Protein AF-A0A815RHX1-F1 (afdb_monomer_lite)

Structure (mmCIF, N/CA/C/O backbone):
data_AF-A0A815RHX1-F1
#
_entry.id   AF-A0A815RHX1-F1
#
loop_
_atom_site.group_PDB
_atom_site.id
_atom_site.type_symbol
_atom_site.label_atom_id
_atom_site.label_alt_id
_atom_site.label_comp_id
_atom_site.label_asym_id
_atom_site.label_entity_id
_atom_site.label_seq_id
_atom_site.pdbx_PDB_ins_code
_atom_site.Cartn_x
_atom_site.Cartn_y
_atom_site.Cartn_z
_atom_site.occupancy
_atom_site.B_iso_or_equiv
_atom_site.auth_seq_id
_atom_site.auth_comp_id
_atom_site.auth_asym_id
_atom_site.auth_atom_id
_atom_site.pdbx_PDB_model_num
ATOM 1 N N . MET A 1 1 ? 5.090 -5.947 -24.494 1.00 31.59 1 MET A N 1
ATOM 2 C CA . MET A 1 1 ? 4.252 -4.777 -24.831 1.00 31.59 1 MET A CA 1
ATOM 3 C C . MET A 1 1 ? 4.805 -3.614 -24.035 1.00 31.59 1 MET A C 1
ATOM 5 O O . MET A 1 1 ? 4.774 -3.676 -22.816 1.00 31.59 1 MET A O 1
ATOM 9 N N . ASN A 1 2 ? 5.413 -2.638 -24.709 1.00 38.59 2 ASN A N 1
ATOM 10 C CA . ASN A 1 2 ? 5.992 -1.458 -24.067 1.00 38.59 2 ASN A CA 1
ATOM 11 C C . ASN A 1 2 ? 4.851 -0.475 -23.798 1.00 38.59 2 ASN A C 1
ATOM 13 O O . ASN A 1 2 ? 4.470 0.277 -24.688 1.00 38.59 2 ASN A O 1
ATOM 17 N N . GLY A 1 3 ? 4.239 -0.582 -22.620 1.00 45.06 3 GLY A N 1
ATOM 18 C CA . GLY A 1 3 ? 3.301 0.419 -22.129 1.00 45.06 3 GLY A CA 1
ATOM 19 C C . GLY A 1 3 ? 4.083 1.622 -21.618 1.00 45.06 3 GLY A C 1
ATOM 20 O O . GLY A 1 3 ? 5.061 1.452 -20.889 1.00 45.06 3 GLY A O 1
ATOM 21 N N . ASP A 1 4 ? 3.674 2.820 -22.023 1.00 44.62 4 ASP A N 1
ATOM 22 C CA . ASP A 1 4 ? 4.306 4.059 -21.591 1.00 44.62 4 ASP A CA 1
ATOM 23 C C . ASP A 1 4 ? 4.218 4.173 -20.068 1.00 44.62 4 ASP A C 1
ATOM 25 O O . ASP A 1 4 ? 3.155 4.418 -19.493 1.00 44.62 4 ASP A O 1
ATOM 29 N N . ALA A 1 5 ? 5.370 4.014 -19.417 1.00 51.44 5 ALA A N 1
ATOM 30 C CA . ALA A 1 5 ? 5.558 4.120 -17.974 1.00 51.44 5 ALA A CA 1
ATOM 31 C C . ALA A 1 5 ? 4.900 5.366 -17.357 1.00 51.44 5 ALA A C 1
ATOM 33 O O . ALA A 1 5 ? 4.497 5.350 -16.199 1.00 51.44 5 ALA A O 1
ATOM 34 N N . PHE A 1 6 ? 4.755 6.432 -18.145 1.00 50.88 6 PHE A N 1
ATOM 35 C CA . PHE A 1 6 ? 4.116 7.682 -17.753 1.00 50.88 6 PHE A CA 1
ATOM 36 C C . PHE A 1 6 ? 2.623 7.510 -17.434 1.00 50.88 6 PHE A C 1
ATOM 38 O O . PHE A 1 6 ? 2.159 7.983 -16.400 1.00 50.88 6 PHE A O 1
ATOM 45 N N . VAL A 1 7 ? 1.877 6.790 -18.277 1.00 49.59 7 VAL A N 1
ATOM 46 C CA . VAL A 1 7 ? 0.437 6.547 -18.073 1.00 49.59 7 VAL A CA 1
ATOM 47 C C . VAL A 1 7 ? 0.230 5.523 -16.960 1.00 49.59 7 VAL A C 1
ATOM 49 O O . VAL A 1 7 ? -0.644 5.704 -16.115 1.00 49.59 7 VAL A O 1
ATOM 52 N N . SER A 1 8 ? 1.086 4.499 -16.902 1.00 50.84 8 SER A N 1
ATOM 53 C CA . SER A 1 8 ? 1.057 3.498 -15.835 1.00 50.84 8 SER A CA 1
ATOM 54 C C . SER A 1 8 ? 1.381 4.114 -14.471 1.00 50.84 8 SER A C 1
ATOM 56 O O . SER A 1 8 ? 0.723 3.800 -13.493 1.00 50.84 8 SER A O 1
ATOM 58 N N . SER A 1 9 ? 2.327 5.051 -14.378 1.00 53.84 9 SER A N 1
ATOM 59 C CA . SER A 1 9 ? 2.713 5.643 -13.090 1.00 53.84 9 SER A CA 1
ATOM 60 C C . SER A 1 9 ? 1.641 6.513 -12.429 1.00 53.84 9 SER A C 1
ATOM 62 O O . SER A 1 9 ? 1.633 6.598 -11.208 1.00 53.84 9 SER A O 1
ATOM 64 N N . TYR A 1 10 ? 0.715 7.126 -13.184 1.00 53.12 10 TYR A N 1
ATOM 65 C CA . TYR A 1 10 ? -0.345 7.954 -12.582 1.00 53.12 10 TYR A CA 1
ATOM 66 C C . TYR A 1 10 ? -1.281 7.124 -11.695 1.00 53.12 10 TYR A C 1
ATOM 68 O O . TYR A 1 10 ? -1.851 7.630 -10.732 1.00 53.12 10 TYR A O 1
ATOM 76 N N . PHE A 1 11 ? -1.415 5.837 -12.012 1.00 51.44 11 PHE A N 1
ATOM 77 C CA . PHE A 1 11 ? -2.263 4.914 -11.277 1.00 51.44 11 PHE A CA 1
ATOM 78 C C . PHE A 1 11 ? -1.468 3.968 -10.370 1.00 51.44 11 PHE A C 1
ATOM 80 O O . PHE A 1 11 ? -2.087 3.138 -9.721 1.00 51.44 11 PHE A O 1
ATOM 87 N N . LEU A 1 12 ? -0.132 4.055 -10.303 1.00 55.12 12 LEU A N 1
ATOM 88 C CA . LEU A 1 12 ? 0.707 3.033 -9.664 1.00 55.12 12 LEU A CA 1
ATOM 89 C C . LEU A 1 12 ? 1.745 3.595 -8.692 1.00 55.12 12 LEU A C 1
ATOM 91 O O . LEU A 1 12 ? 2.125 4.758 -8.749 1.00 55.12 12 LEU A O 1
ATOM 95 N N . ASN A 1 13 ? 2.245 2.707 -7.829 1.00 54.41 13 ASN A N 1
ATOM 96 C CA . ASN A 1 13 ? 3.282 2.920 -6.811 1.00 54.41 13 ASN A CA 1
ATOM 97 C C . ASN A 1 13 ? 4.670 3.224 -7.421 1.00 54.41 13 ASN A C 1
ATOM 99 O O . ASN A 1 13 ? 5.612 2.441 -7.297 1.00 54.41 13 ASN A O 1
ATOM 103 N N . TRP A 1 14 ? 4.788 4.325 -8.156 1.00 58.94 14 TRP A N 1
ATOM 104 C CA . TRP A 1 14 ? 6.004 4.759 -8.840 1.00 58.94 14 TRP A CA 1
ATOM 105 C C . TRP A 1 14 ? 6.402 6.131 -8.300 1.00 58.94 14 TRP A C 1
ATOM 107 O O . TRP A 1 14 ? 5.557 7.012 -8.166 1.00 58.94 14 TRP A O 1
ATOM 117 N N . TY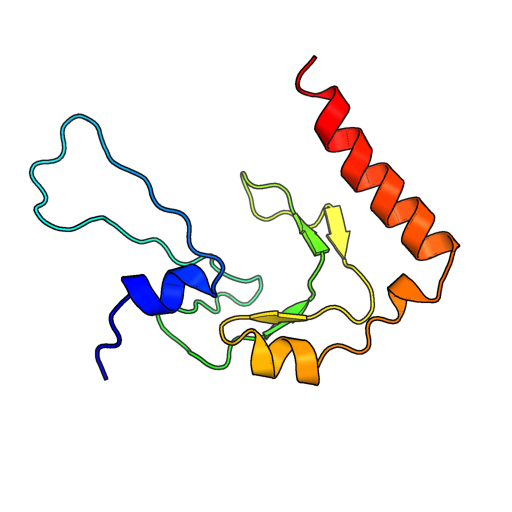R A 1 15 ? 7.687 6.342 -8.017 1.00 55.34 15 TYR A N 1
ATOM 118 C CA . TYR A 1 15 ? 8.208 7.658 -7.640 1.00 55.34 15 TYR A CA 1
ATOM 119 C C . TYR A 1 15 ? 9.249 8.118 -8.655 1.00 55.34 15 TYR A C 1
ATOM 121 O O . TYR A 1 15 ? 9.975 7.316 -9.242 1.00 55.34 15 TYR A O 1
ATOM 129 N N . TRP A 1 16 ? 9.263 9.422 -8.922 1.00 57.94 16 TRP A N 1
ATOM 130 C CA . TRP A 1 16 ? 10.124 10.023 -9.933 1.00 57.94 16 TRP A CA 1
ATOM 131 C C . TRP A 1 16 ? 11.159 10.884 -9.233 1.00 57.94 16 TRP A C 1
ATOM 133 O O . TRP A 1 16 ? 10.829 11.668 -8.343 1.00 57.94 16 TRP A O 1
ATOM 143 N N . TRP A 1 17 ? 12.406 10.789 -9.668 1.00 59.88 17 TRP A N 1
ATOM 144 C CA . TRP A 1 17 ? 13.452 11.694 -9.227 1.00 59.88 17 TRP A CA 1
ATOM 145 C C . TRP A 1 17 ? 14.287 12.128 -10.419 1.00 59.88 17 TRP A C 1
ATOM 147 O O . TRP A 1 17 ? 14.445 11.412 -11.408 1.00 59.88 17 TRP A O 1
ATOM 157 N N . ARG A 1 18 ? 14.817 13.344 -10.331 1.00 56.25 18 ARG A N 1
ATOM 158 C CA . ARG A 1 18 ? 15.741 13.893 -11.314 1.00 56.25 18 ARG A CA 1
ATOM 159 C C . ARG A 1 18 ? 17.065 14.147 -10.618 1.00 56.25 18 ARG A C 1
ATOM 161 O O . ARG A 1 18 ? 17.116 14.920 -9.666 1.00 56.25 18 ARG A O 1
ATOM 168 N N . GLU A 1 19 ? 18.137 13.557 -11.126 1.00 65.06 19 GLU A N 1
ATOM 169 C CA . GLU A 1 19 ? 19.483 13.989 -10.759 1.00 65.06 19 GLU A CA 1
ATOM 170 C C . GLU A 1 19 ? 19.787 15.348 -11.401 1.00 65.06 19 GLU A C 1
ATOM 172 O O . GLU A 1 19 ? 19.641 15.521 -12.612 1.00 65.06 19 GLU A O 1
ATOM 177 N N . LEU A 1 20 ? 20.231 16.313 -10.589 1.00 66.75 20 LEU A N 1
ATOM 178 C CA . LEU A 1 20 ? 20.524 17.694 -11.003 1.00 66.75 20 LEU A CA 1
ATOM 179 C C . LEU A 1 20 ? 21.599 17.807 -12.106 1.00 66.75 20 LEU A C 1
ATOM 181 O O . LEU A 1 20 ? 21.629 18.819 -12.798 1.00 66.75 20 LEU A O 1
ATOM 185 N N . ASN A 1 21 ? 22.419 16.769 -12.313 1.00 71.00 21 ASN A N 1
ATOM 186 C CA . ASN A 1 21 ? 23.520 16.731 -13.290 1.00 71.00 21 ASN A CA 1
ATOM 187 C C . ASN A 1 21 ? 23.392 15.599 -14.330 1.00 71.00 21 ASN A C 1
ATOM 189 O O . ASN A 1 21 ? 24.379 15.206 -14.950 1.00 71.00 21 ASN A O 1
ATOM 193 N N . SER A 1 22 ? 22.195 15.042 -14.509 1.00 64.44 22 SER A N 1
ATOM 194 C CA . SER A 1 22 ? 21.966 13.965 -15.473 1.00 64.44 22 SER A CA 1
ATOM 195 C C . SER A 1 22 ? 21.964 14.481 -16.921 1.00 64.44 22 SER A C 1
ATOM 197 O O . SER A 1 22 ? 21.277 15.448 -17.246 1.00 64.44 22 SER A O 1
ATOM 199 N N . THR A 1 23 ? 22.699 13.803 -17.810 1.00 67.75 23 THR A N 1
ATOM 200 C CA . THR A 1 23 ? 22.629 13.986 -19.274 1.00 67.75 23 THR A CA 1
ATOM 201 C C . THR A 1 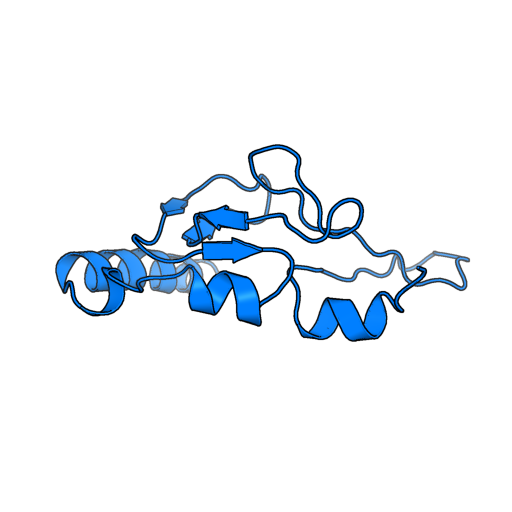23 ? 21.578 13.087 -19.933 1.00 67.75 23 THR A C 1
ATOM 203 O O . THR A 1 23 ? 21.446 13.085 -21.159 1.00 67.75 23 THR A O 1
ATOM 206 N N . PHE A 1 24 ? 20.829 12.306 -19.146 1.00 63.22 24 PHE A N 1
ATOM 207 C CA . PHE A 1 24 ? 19.824 11.388 -19.665 1.00 63.22 24 PHE A CA 1
ATOM 208 C C . PHE A 1 24 ? 18.627 12.166 -20.234 1.00 63.22 24 PHE A C 1
ATOM 210 O O . PHE A 1 24 ? 18.016 12.993 -19.560 1.00 63.22 24 PHE A O 1
ATOM 217 N N . THR A 1 25 ? 18.258 11.863 -21.481 1.00 60.78 25 THR A N 1
ATOM 218 C CA . THR A 1 25 ? 17.031 12.360 -22.136 1.00 60.78 25 THR A CA 1
ATOM 219 C C . THR A 1 25 ? 15.773 11.621 -21.671 1.00 60.78 25 THR A C 1
ATOM 221 O O . THR A 1 25 ? 14.662 11.966 -22.069 1.00 60.78 25 THR A O 1
ATOM 224 N N . THR A 1 26 ? 15.942 10.607 -20.822 1.00 56.84 26 THR A N 1
ATOM 225 C CA . THR A 1 26 ? 14.887 9.787 -20.230 1.00 56.84 26 THR A CA 1
ATOM 226 C C . THR A 1 26 ? 14.773 10.075 -18.738 1.00 56.84 26 THR A C 1
ATOM 228 O O . THR A 1 26 ? 15.786 10.177 -18.046 1.00 56.84 26 THR A O 1
ATOM 231 N N . ILE A 1 27 ? 13.546 10.164 -18.228 1.00 61.97 27 ILE A N 1
ATOM 232 C CA . ILE A 1 27 ? 13.292 10.250 -16.786 1.00 61.97 27 ILE A CA 1
ATOM 233 C C . ILE A 1 27 ? 13.464 8.839 -16.204 1.00 61.97 27 ILE A C 1
ATOM 235 O O . ILE A 1 27 ? 12.735 7.940 -16.634 1.00 61.97 27 ILE A O 1
ATOM 239 N N . PRO A 1 28 ? 14.420 8.610 -15.283 1.00 57.50 28 PRO A N 1
ATOM 240 C CA . PRO A 1 28 ? 14.556 7.314 -14.641 1.00 57.50 28 PRO A CA 1
ATOM 241 C C . PRO A 1 28 ? 13.312 7.037 -13.794 1.00 57.50 28 PRO A C 1
ATOM 243 O O . PRO A 1 28 ? 12.824 7.891 -13.055 1.00 57.50 28 PRO A O 1
ATOM 246 N N . ILE A 1 29 ? 12.803 5.823 -13.944 1.00 57.31 29 ILE A N 1
ATOM 247 C CA . ILE A 1 29 ? 11.663 5.273 -13.222 1.00 57.31 29 ILE A CA 1
ATOM 248 C C . ILE A 1 29 ? 12.188 4.129 -12.363 1.00 57.31 29 ILE A C 1
ATOM 250 O O . ILE A 1 29 ? 12.838 3.231 -12.899 1.00 57.31 29 ILE A O 1
ATOM 254 N N . SER A 1 30 ? 11.887 4.129 -11.064 1.00 62.28 30 SER A N 1
ATOM 255 C CA . SER A 1 30 ? 11.993 2.892 -10.288 1.00 62.28 30 SER A CA 1
ATOM 256 C C . SER A 1 30 ? 10.634 2.428 -9.815 1.00 62.28 30 SER A C 1
ATOM 258 O O . SER A 1 30 ? 9.940 3.168 -9.111 1.00 62.28 30 SER A O 1
ATOM 260 N N . PRO A 1 31 ? 10.258 1.193 -10.172 1.00 63.47 31 PRO A N 1
ATOM 261 C CA . PRO A 1 31 ? 9.095 0.568 -9.586 1.00 63.47 31 PRO A CA 1
ATOM 262 C C . PRO A 1 31 ? 9.379 0.251 -8.115 1.00 63.47 31 PRO A C 1
ATOM 264 O O . PRO A 1 31 ? 10.484 -0.171 -7.761 1.00 63.47 31 PRO A O 1
ATOM 267 N N . ILE A 1 32 ? 8.369 0.408 -7.262 1.00 69.56 32 ILE A N 1
ATOM 268 C CA . ILE A 1 32 ? 8.433 -0.125 -5.902 1.00 69.56 32 ILE A CA 1
ATOM 269 C C . ILE A 1 32 ? 8.521 -1.655 -5.985 1.00 69.56 32 ILE A C 1
ATOM 271 O O . ILE A 1 32 ? 7.772 -2.297 -6.727 1.00 69.56 32 ILE A O 1
ATOM 275 N N . ILE A 1 33 ? 9.474 -2.226 -5.246 1.00 73.44 33 ILE A N 1
ATOM 276 C CA . ILE A 1 33 ? 9.621 -3.673 -5.087 1.00 73.44 33 ILE A CA 1
ATOM 277 C C . ILE A 1 33 ? 8.782 -4.089 -3.876 1.00 73.44 33 ILE A C 1
ATOM 279 O O . ILE A 1 33 ? 8.992 -3.591 -2.768 1.00 73.44 33 I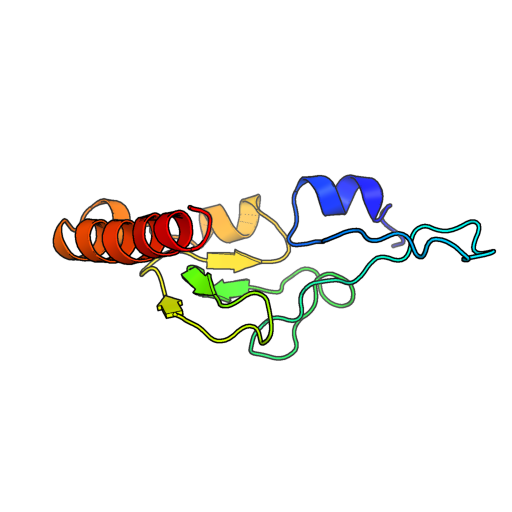LE A O 1
ATOM 283 N N . MET A 1 34 ? 7.813 -4.968 -4.118 1.00 76.50 34 MET A N 1
ATOM 284 C CA . MET A 1 34 ? 6.899 -5.531 -3.119 1.00 76.50 34 MET A CA 1
ATOM 285 C C . MET A 1 34 ? 7.612 -6.624 -2.308 1.00 76.50 34 MET A C 1
ATOM 287 O O . MET A 1 34 ? 8.713 -7.048 -2.672 1.00 76.50 34 MET A O 1
ATOM 291 N N . LYS A 1 35 ? 7.017 -7.085 -1.201 1.00 70.81 35 LYS A N 1
ATOM 292 C CA . LYS A 1 35 ? 7.692 -7.954 -0.218 1.00 70.81 35 LYS A CA 1
ATOM 293 C C . LYS A 1 35 ? 8.245 -9.251 -0.822 1.00 70.81 35 LYS A C 1
ATOM 295 O O . LYS A 1 35 ? 9.330 -9.687 -0.446 1.00 70.81 35 LYS A O 1
ATOM 300 N N . ASP A 1 36 ? 7.554 -9.793 -1.821 1.00 73.62 36 ASP A N 1
ATOM 301 C CA . ASP A 1 36 ? 7.926 -11.034 -2.512 1.00 73.62 36 ASP A CA 1
ATOM 302 C C . ASP A 1 36 ? 8.919 -10.822 -3.673 1.00 73.62 36 ASP A C 1
ATOM 304 O O . ASP A 1 36 ? 9.144 -11.710 -4.494 1.00 73.62 36 ASP A O 1
ATOM 308 N N . GLY A 1 37 ? 9.509 -9.62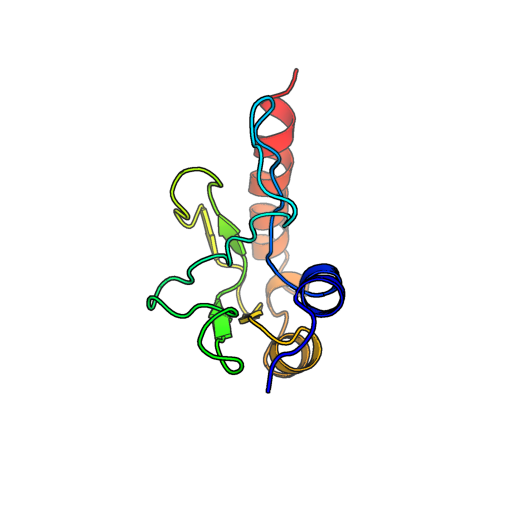7 -3.789 1.00 77.12 37 GLY A N 1
ATOM 309 C CA . GLY A 1 37 ? 10.381 -9.257 -4.909 1.00 77.12 37 GLY A CA 1
ATOM 310 C C . GLY A 1 37 ? 9.620 -8.936 -6.200 1.00 77.12 37 GLY A C 1
ATOM 311 O O . GLY A 1 37 ? 10.236 -8.701 -7.242 1.00 77.12 37 GLY A O 1
ATOM 312 N N . CYS A 1 38 ? 8.286 -8.911 -6.141 1.00 80.00 38 CYS A N 1
ATOM 313 C CA . CYS A 1 38 ? 7.434 -8.557 -7.269 1.00 80.00 38 CYS A CA 1
ATOM 314 C C . CYS A 1 38 ? 7.550 -7.060 -7.584 1.00 80.00 38 CYS A C 1
ATOM 316 O O . CYS A 1 38 ? 7.676 -6.225 -6.687 1.00 80.00 38 CYS A O 1
ATOM 318 N N . SER A 1 39 ? 7.530 -6.712 -8.869 1.00 79.38 39 SER A N 1
ATOM 319 C CA . SER A 1 39 ? 7.689 -5.340 -9.337 1.00 79.38 39 SER A CA 1
ATOM 320 C C . SER A 1 39 ? 6.799 -5.082 -10.542 1.00 79.38 39 SER A C 1
ATOM 322 O O . SER A 1 39 ? 6.844 -5.831 -11.515 1.00 79.38 39 SER A O 1
ATOM 324 N N . CYS A 1 40 ? 6.084 -3.957 -10.536 1.00 77.06 40 CYS A N 1
ATOM 325 C CA . CYS A 1 40 ? 5.234 -3.547 -11.658 1.00 77.06 40 CYS A CA 1
ATOM 326 C C . CYS A 1 40 ? 5.998 -3.210 -12.943 1.00 77.06 40 CYS A C 1
ATOM 328 O O . CYS A 1 40 ? 5.386 -2.998 -13.987 1.00 77.06 40 CYS A O 1
ATOM 330 N N . GLY A 1 41 ? 7.332 -3.137 -12.879 1.00 72.25 41 GLY A N 1
ATOM 331 C CA . GLY A 1 41 ? 8.174 -3.045 -14.068 1.00 72.25 41 GLY A CA 1
ATOM 332 C C . GLY A 1 41 ? 8.415 -4.396 -14.751 1.00 72.25 41 GLY A C 1
ATOM 333 O O . GLY A 1 41 ? 8.784 -4.413 -15.922 1.00 72.25 41 GLY A O 1
ATOM 334 N N . THR A 1 42 ? 8.224 -5.517 -14.044 1.00 78.06 42 THR A N 1
ATOM 335 C CA . THR A 1 42 ? 8.518 -6.873 -14.543 1.00 78.06 42 THR A CA 1
ATOM 336 C C . THR A 1 42 ? 7.286 -7.768 -14.647 1.00 78.06 42 THR A C 1
ATOM 338 O O . THR A 1 42 ? 7.204 -8.556 -15.587 1.00 78.06 42 THR A O 1
ATOM 341 N N . GLN A 1 43 ? 6.335 -7.648 -13.720 1.00 79.12 43 GLN A N 1
ATOM 342 C CA . GLN A 1 43 ? 5.118 -8.456 -13.633 1.00 79.12 43 GLN A CA 1
ATOM 343 C C . GLN A 1 43 ? 3.916 -7.542 -13.372 1.00 79.12 43 GLN A C 1
ATOM 345 O O . GLN A 1 43 ? 3.999 -6.616 -12.568 1.00 79.12 43 GLN A O 1
ATOM 350 N N . SER A 1 44 ? 2.808 -7.762 -14.080 1.00 78.50 44 SER A N 1
ATOM 351 C CA . SER A 1 44 ? 1.616 -6.903 -13.991 1.00 78.50 44 SER A CA 1
ATOM 352 C C . SER A 1 44 ? 0.568 -7.403 -12.998 1.00 78.50 44 SER A C 1
ATOM 354 O O . SER A 1 44 ? -0.351 -6.664 -12.679 1.00 78.50 44 SER A O 1
ATOM 356 N N . ASP A 1 45 ? 0.700 -8.637 -12.524 1.00 81.62 45 ASP A N 1
ATOM 357 C CA . ASP A 1 45 ? -0.220 -9.353 -11.636 1.00 81.62 45 ASP A CA 1
ATOM 358 C C . ASP A 1 45 ? 0.247 -9.360 -10.170 1.00 81.62 45 ASP A C 1
ATOM 360 O O . ASP A 1 45 ? -0.276 -10.105 -9.343 1.00 81.62 45 ASP A O 1
ATOM 364 N N . CYS A 1 46 ? 1.226 -8.518 -9.819 1.00 84.00 46 CYS A N 1
ATOM 365 C CA . CYS A 1 46 ? 1.684 -8.397 -8.440 1.00 84.00 46 CYS A CA 1
ATOM 366 C C . CYS A 1 46 ? 0.578 -7.838 -7.536 1.00 84.00 46 CYS A C 1
ATOM 368 O O . CYS A 1 46 ? 0.080 -6.730 -7.769 1.00 84.00 46 CYS A O 1
ATOM 370 N N . ILE A 1 47 ? 0.283 -8.565 -6.458 1.00 85.81 47 ILE A N 1
ATOM 371 C CA . ILE A 1 47 ? -0.612 -8.159 -5.373 1.00 85.81 47 ILE A CA 1
ATOM 372 C C . ILE A 1 47 ? 0.096 -8.437 -4.043 1.00 85.81 47 ILE A C 1
ATOM 374 O O . ILE A 1 47 ? 0.669 -9.506 -3.861 1.00 85.81 47 ILE A O 1
ATOM 378 N N . ASP A 1 48 ? 0.055 -7.479 -3.121 1.00 86.25 48 ASP A N 1
ATOM 379 C CA . ASP A 1 48 ? 0.583 -7.604 -1.757 1.00 86.25 48 ASP A CA 1
ATOM 380 C C . ASP A 1 48 ? -0.418 -6.988 -0.770 1.00 86.25 48 ASP A C 1
ATOM 382 O O . ASP A 1 48 ? -1.406 -6.345 -1.155 1.00 86.25 48 ASP A O 1
ATOM 386 N N . SER A 1 49 ? -0.183 -7.214 0.516 1.00 86.12 49 SER A N 1
ATOM 387 C CA . SER A 1 49 ? -0.935 -6.570 1.587 1.00 86.12 49 SER A CA 1
ATOM 388 C C . SER A 1 49 ? -0.678 -5.064 1.561 1.00 86.12 49 SER A C 1
ATOM 390 O O . SER A 1 49 ? 0.440 -4.609 1.340 1.00 86.12 49 SER A O 1
ATOM 392 N N . GLY A 1 50 ? -1.735 -4.277 1.737 1.00 86.56 50 GLY A N 1
ATOM 393 C CA . GLY A 1 50 ? -1.663 -2.826 1.824 1.00 86.56 50 GLY A CA 1
ATOM 394 C C . GLY A 1 50 ? -1.545 -2.350 3.265 1.00 86.56 50 GLY A C 1
ATOM 395 O O . GLY A 1 50 ? -2.036 -2.987 4.195 1.00 86.56 50 GLY A O 1
ATOM 396 N N . GLY A 1 51 ? -0.930 -1.188 3.461 1.00 86.88 51 GLY A N 1
ATOM 397 C CA . GLY A 1 51 ? -0.653 -0.682 4.797 1.00 86.88 51 GLY A CA 1
ATOM 398 C C . GLY A 1 51 ? 0.231 0.557 4.805 1.00 86.88 51 GLY A C 1
ATOM 399 O O . GLY A 1 51 ? 0.462 1.193 3.776 1.00 86.88 51 GLY A O 1
ATOM 400 N N . ILE A 1 52 ? 0.725 0.894 5.990 1.00 83.62 52 ILE A N 1
ATOM 401 C CA . ILE A 1 52 ? 1.696 1.961 6.208 1.00 83.62 52 ILE A CA 1
ATOM 402 C C . ILE A 1 52 ? 3.084 1.323 6.281 1.00 83.62 52 ILE A C 1
ATOM 404 O O . ILE A 1 52 ? 3.323 0.423 7.088 1.00 83.62 52 ILE A O 1
ATOM 408 N N . TYR A 1 53 ? 4.003 1.824 5.457 1.00 78.19 53 TYR A N 1
ATOM 409 C CA . TYR A 1 53 ? 5.382 1.351 5.357 1.00 78.19 53 TYR A CA 1
ATOM 410 C C . TYR A 1 53 ? 6.358 2.511 5.557 1.00 78.19 53 TYR A C 1
ATOM 412 O O . TYR A 1 53 ? 6.099 3.639 5.132 1.00 78.19 53 TYR A O 1
ATOM 420 N N . TYR A 1 54 ? 7.511 2.239 6.163 1.00 71.00 54 TYR A N 1
ATOM 421 C CA . TYR A 1 54 ? 8.623 3.183 6.177 1.00 71.00 54 TYR A CA 1
ATOM 422 C C . TYR A 1 54 ? 9.206 3.326 4.768 1.00 71.00 54 TYR A C 1
ATOM 424 O O . TYR A 1 54 ? 9.705 2.363 4.191 1.00 71.00 54 TYR A O 1
ATOM 432 N N . SER A 1 55 ? 9.221 4.556 4.252 1.00 65.38 55 SER A N 1
ATOM 433 C CA . SER A 1 55 ? 9.721 4.881 2.904 1.00 65.38 55 SER A CA 1
ATOM 434 C C . SER A 1 55 ? 11.189 4.476 2.665 1.00 65.38 55 SER A C 1
ATOM 436 O O . SER A 1 55 ? 11.576 4.149 1.549 1.00 65.38 55 SER A O 1
ATOM 438 N N . LEU A 1 56 ? 12.020 4.454 3.715 1.00 65.88 56 LEU A N 1
ATOM 439 C CA . LEU A 1 56 ? 13.466 4.219 3.588 1.00 65.88 56 LEU A CA 1
ATOM 440 C C . LEU A 1 56 ? 13.851 2.748 3.367 1.00 65.88 56 LEU A C 1
ATOM 442 O O . LEU A 1 56 ? 14.901 2.477 2.791 1.00 65.88 56 LEU A O 1
ATOM 446 N N . ASN A 1 57 ? 13.056 1.802 3.867 1.00 71.38 57 ASN A N 1
ATOM 447 C CA . ASN A 1 57 ? 13.403 0.376 3.866 1.00 71.38 57 ASN A CA 1
ATOM 448 C C . ASN A 1 57 ? 12.213 -0.549 3.568 1.00 71.38 57 ASN A C 1
ATOM 450 O O . ASN A 1 57 ? 12.339 -1.758 3.754 1.00 71.38 57 ASN A O 1
ATOM 454 N N . ASN A 1 58 ? 11.069 0.003 3.149 1.00 68.94 58 ASN A N 1
ATOM 455 C CA . ASN A 1 58 ? 9.803 -0.715 2.983 1.00 68.94 58 ASN A CA 1
ATOM 456 C C . ASN A 1 58 ? 9.412 -1.553 4.217 1.00 68.94 58 ASN A C 1
ATOM 458 O O . ASN A 1 58 ? 8.739 -2.575 4.093 1.00 68.94 58 ASN A O 1
ATOM 462 N N . HIS A 1 59 ? 9.836 -1.153 5.421 1.00 79.94 59 HIS A N 1
ATOM 463 C CA . HIS A 1 59 ? 9.462 -1.870 6.635 1.00 79.94 59 HIS A CA 1
ATOM 464 C C . HIS A 1 59 ? 8.002 -1.587 6.981 1.00 79.94 59 HIS A C 1
ATOM 466 O O . HIS A 1 59 ? 7.597 -0.431 7.099 1.00 79.94 59 HIS A O 1
ATOM 472 N N . GLU A 1 60 ? 7.221 -2.649 7.139 1.00 81.38 60 GLU A N 1
ATOM 473 C CA . GLU A 1 60 ? 5.802 -2.582 7.475 1.00 81.38 60 GLU A CA 1
ATOM 474 C C . GLU A 1 60 ? 5.606 -2.052 8.899 1.00 81.38 60 GLU A C 1
ATOM 476 O O . GLU A 1 60 ? 6.057 -2.661 9.865 1.00 81.38 60 GLU A O 1
ATOM 481 N N . ILE A 1 61 ? 4.938 -0.905 9.019 1.00 84.75 61 ILE A N 1
ATOM 482 C CA . ILE A 1 61 ? 4.559 -0.300 10.303 1.00 84.75 61 ILE A CA 1
ATOM 483 C C . ILE A 1 61 ? 3.199 -0.841 10.738 1.00 84.75 61 ILE A C 1
ATOM 485 O O . ILE A 1 61 ? 2.980 -1.155 11.906 1.00 84.75 61 ILE A O 1
ATOM 489 N N . PHE A 1 62 ? 2.279 -0.925 9.780 1.00 86.25 62 PHE A N 1
ATOM 490 C CA . PHE A 1 62 ? 0.911 -1.355 9.999 1.00 86.25 62 PHE A CA 1
ATOM 491 C C . PHE A 1 62 ? 0.351 -1.952 8.711 1.00 86.25 62 PHE A C 1
ATOM 493 O O . PHE A 1 62 ? 0.146 -1.225 7.740 1.00 86.25 62 PHE A O 1
ATOM 500 N N . ALA A 1 63 ? 0.073 -3.253 8.711 1.00 87.88 63 ALA A N 1
ATOM 501 C CA . ALA A 1 63 ? -0.715 -3.888 7.661 1.00 87.88 63 ALA A CA 1
ATOM 502 C C . ALA A 1 63 ? -2.198 -3.577 7.895 1.00 87.88 63 ALA A C 1
ATOM 504 O O . ALA A 1 63 ? -2.726 -3.880 8.966 1.00 87.88 63 ALA A O 1
ATOM 505 N N . MET A 1 64 ? -2.872 -2.987 6.909 1.00 90.69 64 MET A N 1
ATOM 506 C CA . MET A 1 64 ? -4.306 -2.726 6.978 1.00 90.69 64 MET A CA 1
ATOM 507 C C . MET A 1 64 ? -5.073 -3.999 6.585 1.00 90.69 64 MET A C 1
ATOM 509 O O . MET A 1 64 ? -5.016 -4.405 5.422 1.00 90.69 64 MET A O 1
ATOM 513 N N . PRO A 1 65 ? -5.837 -4.619 7.504 1.00 92.94 65 PRO A N 1
ATOM 514 C CA . PRO A 1 65 ? -6.616 -5.810 7.189 1.00 92.94 65 PRO A CA 1
ATOM 515 C C . PRO A 1 65 ? -7.594 -5.563 6.038 1.00 92.94 65 PRO A C 1
ATOM 517 O O . PRO A 1 65 ? -8.368 -4.599 6.054 1.00 92.94 65 PRO A O 1
ATOM 520 N N . GLY A 1 66 ? -7.554 -6.453 5.047 1.00 90.50 66 GLY A N 1
ATOM 521 C CA . GLY A 1 66 ? -8.445 -6.412 3.893 1.00 90.50 66 GLY A CA 1
ATOM 522 C C . GLY A 1 66 ? -8.092 -5.366 2.836 1.00 90.50 66 GLY A C 1
ATOM 523 O O . GLY A 1 66 ? -8.867 -5.198 1.897 1.00 90.50 66 GLY A O 1
ATOM 524 N N . LEU A 1 67 ? -6.969 -4.652 2.962 1.00 91.44 67 LEU A N 1
ATOM 525 C CA . LEU A 1 67 ? -6.453 -3.785 1.905 1.00 91.44 67 LEU A CA 1
ATOM 526 C C . LEU A 1 67 ? -5.379 -4.527 1.108 1.00 91.44 67 LEU A C 1
ATOM 528 O O . LEU A 1 67 ? -4.423 -5.041 1.683 1.00 91.44 67 LEU A O 1
ATOM 532 N N . HIS A 1 68 ? -5.498 -4.506 -0.215 1.00 89.88 68 HIS A N 1
ATOM 533 C CA . HIS A 1 68 ? -4.481 -4.997 -1.137 1.00 89.88 68 HIS A CA 1
ATOM 534 C C . HIS A 1 68 ? -3.943 -3.866 -2.012 1.00 89.88 68 HIS A C 1
ATOM 536 O O . HIS A 1 68 ? -4.680 -2.970 -2.428 1.00 89.88 68 HIS A O 1
ATOM 542 N N . ILE A 1 69 ? -2.648 -3.927 -2.310 1.00 85.00 69 ILE A N 1
ATOM 543 C CA . ILE A 1 69 ? -1.955 -3.022 -3.233 1.00 85.00 69 ILE A CA 1
ATOM 544 C C . ILE A 1 69 ? -1.277 -3.826 -4.334 1.00 85.00 69 ILE A C 1
ATOM 546 O O . ILE A 1 69 ? -1.002 -5.012 -4.171 1.00 85.00 69 ILE A O 1
ATOM 550 N N . GLY A 1 70 ? -0.993 -3.185 -5.462 1.00 83.12 70 GLY A N 1
ATOM 551 C CA . GLY A 1 70 ? -0.445 -3.890 -6.610 1.00 83.12 70 GLY A CA 1
ATOM 552 C C . GLY A 1 70 ? -0.375 -3.046 -7.867 1.00 83.12 70 GLY A C 1
ATOM 553 O O . GLY A 1 70 ? -0.504 -1.821 -7.829 1.00 83.12 70 GLY A O 1
ATOM 554 N N . CYS A 1 71 ? -0.144 -3.725 -8.985 1.00 79.88 71 CYS A N 1
ATOM 555 C CA . CYS A 1 71 ? 0.130 -3.091 -10.274 1.00 79.88 71 CYS A CA 1
ATOM 556 C C . CYS A 1 71 ? -1.117 -2.694 -11.069 1.00 79.88 71 CYS A C 1
ATOM 558 O O . CYS A 1 71 ? -0.997 -2.100 -12.137 1.00 79.88 71 CYS A O 1
ATOM 560 N N . SER A 1 72 ? -2.307 -3.014 -10.569 1.00 81.94 72 SER A N 1
ATOM 561 C CA . SER A 1 72 ? -3.582 -2.603 -11.141 1.00 81.94 72 SER A CA 1
ATOM 562 C C . SER A 1 72 ? -4.505 -2.192 -10.008 1.00 81.94 72 SER A C 1
ATOM 564 O O . SER A 1 72 ? -4.943 -3.031 -9.225 1.00 81.94 72 SER A O 1
ATOM 566 N N . VAL A 1 73 ? -4.828 -0.898 -9.938 1.00 80.19 73 VAL A N 1
ATOM 567 C CA . VAL A 1 73 ? -5.750 -0.361 -8.923 1.00 80.19 73 VAL A CA 1
ATOM 568 C C . VAL A 1 73 ? -7.098 -1.069 -8.987 1.00 80.19 73 VAL A C 1
ATOM 570 O O . VAL A 1 73 ? -7.692 -1.362 -7.959 1.00 80.19 73 VAL A O 1
ATOM 573 N N . VAL A 1 74 ? -7.588 -1.370 -10.192 1.00 84.56 74 VAL A N 1
ATOM 574 C CA . VAL A 1 74 ? -8.887 -2.031 -10.370 1.00 84.56 74 VAL A CA 1
ATOM 575 C C . VAL A 1 74 ? -8.859 -3.444 -9.797 1.00 84.56 74 VAL A C 1
ATOM 577 O O . VAL A 1 74 ? -9.780 -3.827 -9.082 1.00 84.56 74 VAL A O 1
ATOM 580 N N . GLU A 1 75 ? -7.803 -4.210 -10.076 1.00 86.56 75 GLU A N 1
ATOM 581 C CA . GLU A 1 75 ? -7.672 -5.568 -9.546 1.00 86.56 75 GLU A CA 1
ATOM 582 C C . GLU A 1 75 ? -7.526 -5.538 -8.028 1.00 86.56 75 GLU A C 1
ATOM 584 O O . GLU A 1 75 ? -8.244 -6.241 -7.324 1.00 86.56 75 GLU A O 1
ATOM 589 N N . THR A 1 76 ? -6.669 -4.672 -7.496 1.00 87.25 76 THR A N 1
ATOM 590 C CA . THR A 1 76 ? -6.411 -4.627 -6.055 1.00 87.25 76 THR A CA 1
ATOM 591 C C . THR A 1 76 ? -7.626 -4.131 -5.274 1.00 87.25 76 THR A C 1
ATOM 593 O O . THR A 1 76 ? -7.885 -4.630 -4.181 1.00 87.25 76 THR A O 1
ATOM 596 N N . LEU A 1 77 ? -8.425 -3.217 -5.840 1.00 89.25 77 LEU A N 1
ATOM 597 C CA . LEU A 1 77 ? -9.729 -2.822 -5.295 1.00 89.25 77 LEU A CA 1
ATOM 598 C C . LEU A 1 77 ? -10.714 -3.999 -5.258 1.00 89.25 77 LEU A C 1
ATOM 600 O O . LEU A 1 77 ? -11.425 -4.146 -4.271 1.00 89.25 77 LEU A O 1
ATOM 604 N N . LEU A 1 78 ? -10.757 -4.828 -6.308 1.00 93.19 78 LEU A N 1
ATOM 605 C CA . LEU A 1 78 ? -11.635 -6.004 -6.375 1.00 93.19 78 LEU A CA 1
ATOM 606 C C . LEU A 1 78 ? -11.225 -7.106 -5.391 1.00 93.19 78 LEU A C 1
ATOM 608 O O . LEU A 1 78 ? -12.093 -7.794 -4.860 1.00 93.19 78 LEU A O 1
ATOM 612 N N . TYR A 1 79 ? -9.923 -7.276 -5.152 1.00 92.25 79 TYR A N 1
ATOM 613 C CA . TYR A 1 79 ? -9.406 -8.224 -4.161 1.00 92.25 79 TYR A CA 1
ATOM 614 C C . TYR A 1 79 ? -9.553 -7.726 -2.718 1.00 92.25 79 TYR A C 1
ATOM 616 O O . TYR A 1 79 ? -9.587 -8.535 -1.795 1.00 92.25 79 TYR A O 1
ATOM 624 N N . SER A 1 80 ? -9.632 -6.411 -2.508 1.00 93.69 80 SER A N 1
ATOM 625 C CA . SER A 1 80 ? -9.734 -5.813 -1.176 1.00 93.69 80 SER A CA 1
ATOM 626 C C . SER A 1 80 ? -11.121 -6.004 -0.565 1.00 93.69 80 SER A C 1
ATOM 628 O O . SER A 1 80 ? -12.146 -5.761 -1.198 1.00 93.69 80 SER A O 1
ATOM 630 N N . THR A 1 81 ? -11.152 -6.378 0.712 1.00 96.06 81 THR A N 1
ATOM 631 C CA . THR A 1 81 ? -12.377 -6.485 1.517 1.00 96.06 81 THR A CA 1
ATOM 632 C C . THR A 1 81 ? -12.635 -5.235 2.361 1.00 96.06 81 THR A C 1
ATOM 634 O O . THR A 1 81 ? -13.764 -5.011 2.792 1.00 96.06 81 THR A O 1
ATOM 637 N N . PHE A 1 82 ? -11.609 -4.401 2.579 1.00 93.25 82 PHE A N 1
ATOM 638 C CA . PHE A 1 82 ? -11.659 -3.167 3.376 1.00 93.25 82 PHE A CA 1
ATOM 639 C C . PHE A 1 82 ? -12.206 -3.346 4.800 1.00 93.25 82 PHE A C 1
ATOM 641 O O . PHE A 1 82 ? -12.781 -2.422 5.376 1.00 93.25 82 PHE A O 1
ATOM 648 N N . GLU A 1 83 ? -11.997 -4.518 5.400 1.00 94.38 83 GLU A N 1
ATOM 649 C CA . GLU A 1 83 ? -12.497 -4.863 6.737 1.00 94.38 83 GLU A CA 1
ATOM 650 C C . GLU A 1 83 ? -12.100 -3.844 7.816 1.00 94.38 83 GLU A C 1
ATOM 652 O O . GLU A 1 83 ? -12.886 -3.561 8.722 1.00 94.38 83 GLU A O 1
ATOM 657 N N . CYS A 1 84 ? -10.917 -3.229 7.693 1.00 92.44 84 CYS A N 1
ATOM 658 C CA . CYS A 1 84 ? -10.464 -2.184 8.610 1.00 92.44 84 CYS A CA 1
ATOM 659 C C . CYS A 1 84 ? -11.422 -0.984 8.693 1.00 92.44 84 CYS A C 1
ATOM 661 O O . CYS A 1 84 ? -11.604 -0.425 9.772 1.00 92.44 84 CYS A O 1
ATOM 663 N N . LEU A 1 85 ? -12.086 -0.615 7.589 1.00 91.56 85 LEU A N 1
ATOM 664 C CA . LEU A 1 85 ? -12.999 0.537 7.536 1.00 91.56 85 LEU A CA 1
ATOM 665 C C . LEU A 1 85 ? -14.292 0.324 8.336 1.00 91.56 85 LEU A C 1
ATOM 667 O O . LEU A 1 85 ? -15.040 1.273 8.562 1.00 91.56 85 LEU A O 1
ATOM 671 N N . TYR A 1 86 ? -14.547 -0.907 8.781 1.00 94.88 86 TYR A N 1
ATOM 672 C CA . TYR A 1 86 ? -15.716 -1.281 9.573 1.00 94.88 86 TYR A CA 1
ATOM 673 C C . TYR A 1 86 ? -15.352 -1.691 11.008 1.00 94.88 86 TYR A C 1
ATOM 675 O O . TYR A 1 86 ? -16.213 -2.153 11.756 1.00 94.88 86 TYR A O 1
ATOM 683 N N . ASN A 1 87 ? -14.088 -1.525 11.413 1.00 96.19 87 ASN A N 1
ATOM 684 C CA . ASN A 1 87 ? -13.594 -1.894 12.734 1.00 96.19 87 ASN A CA 1
ATOM 685 C C . ASN A 1 87 ? -12.969 -0.677 13.429 1.00 96.19 87 ASN A C 1
ATOM 687 O O . ASN A 1 87 ? -11.895 -0.221 13.043 1.00 96.19 87 ASN A O 1
ATOM 691 N N . GLN A 1 88 ? -13.617 -0.181 14.490 1.00 95.50 88 GLN A N 1
ATOM 692 C CA . GLN A 1 88 ? -13.167 1.021 15.201 1.00 95.50 88 GLN A CA 1
ATOM 693 C C . GLN A 1 88 ? -11.731 0.893 15.723 1.00 95.50 88 GLN A C 1
ATOM 695 O O . GLN A 1 88 ? -10.940 1.808 15.542 1.00 95.50 88 GLN A O 1
ATOM 700 N N . THR A 1 89 ? -11.360 -0.259 16.288 1.00 95.81 89 THR A N 1
ATOM 701 C CA . THR A 1 89 ? -9.992 -0.499 16.769 1.00 95.81 89 THR A CA 1
ATOM 702 C C . THR A 1 89 ? -8.974 -0.416 15.633 1.00 95.81 89 THR A C 1
ATOM 704 O O . THR A 1 89 ? -7.877 0.104 15.822 1.00 95.81 89 THR A O 1
ATOM 707 N N . CYS A 1 90 ? -9.335 -0.895 14.442 1.00 94.69 90 CYS A N 1
ATOM 708 C CA . CYS A 1 90 ? -8.480 -0.781 13.267 1.00 94.69 90 CYS A CA 1
ATOM 709 C C . CYS A 1 90 ? -8.334 0.671 12.797 1.00 94.69 90 CYS A C 1
ATOM 711 O O . CYS A 1 90 ? -7.222 1.114 12.518 1.00 94.69 90 CYS A O 1
ATOM 713 N N . ILE A 1 91 ? -9.437 1.425 12.760 1.00 93.75 91 ILE A N 1
ATOM 714 C CA . ILE A 1 91 ? -9.432 2.854 12.421 1.00 93.75 91 ILE A CA 1
ATOM 715 C C . ILE A 1 91 ? -8.577 3.643 13.417 1.00 93.75 91 ILE A C 1
ATOM 717 O O . ILE A 1 91 ? -7.778 4.476 13.000 1.00 93.75 91 ILE A O 1
ATOM 721 N N . ASP A 1 92 ? -8.693 3.362 14.714 1.00 94.44 92 ASP A N 1
ATOM 722 C CA . ASP A 1 92 ? -7.911 4.038 15.751 1.00 94.44 92 ASP A CA 1
ATOM 723 C C . ASP A 1 92 ? -6.404 3.788 15.568 1.00 94.44 92 ASP A C 1
ATOM 725 O O . ASP A 1 92 ? -5.604 4.719 15.667 1.00 94.44 92 ASP A O 1
ATOM 729 N N . LEU A 1 93 ? -6.009 2.552 15.229 1.00 91.38 93 LEU A N 1
ATOM 730 C CA . LEU A 1 93 ? -4.621 2.214 14.895 1.00 91.38 93 LEU A CA 1
ATOM 731 C C . LEU A 1 93 ? -4.152 2.929 13.625 1.00 91.38 93 LEU A C 1
ATOM 733 O O . LEU A 1 93 ? -3.067 3.512 13.610 1.00 91.38 93 LEU A O 1
ATOM 737 N N . LEU A 1 94 ? -4.974 2.921 12.574 1.00 88.56 94 LEU A N 1
ATOM 738 C CA . LEU A 1 94 ? -4.681 3.615 11.324 1.00 88.56 94 LEU A CA 1
ATOM 739 C C . LEU A 1 94 ? -4.442 5.109 11.567 1.00 88.56 94 LEU A C 1
ATOM 741 O O . LEU A 1 94 ? -3.456 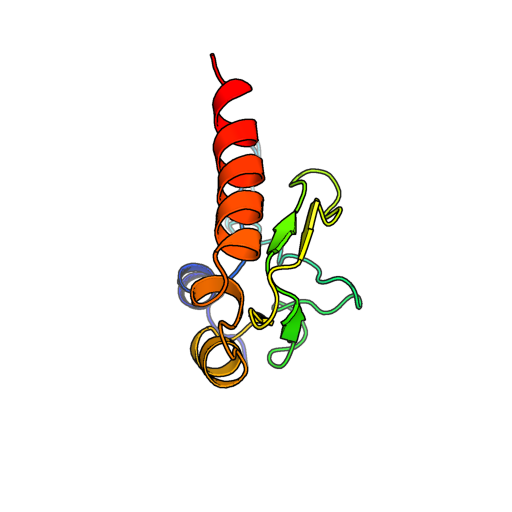5.659 11.078 1.00 88.56 94 LEU A O 1
ATOM 745 N N . LEU A 1 95 ? -5.324 5.751 12.336 1.00 89.56 95 LEU A N 1
ATOM 746 C CA . LEU A 1 95 ? -5.218 7.163 12.685 1.00 89.56 95 LEU A CA 1
ATOM 747 C C . LEU A 1 95 ? -3.969 7.434 13.516 1.00 89.56 95 LEU A C 1
ATOM 749 O O . LEU A 1 95 ? -3.233 8.350 13.173 1.00 89.56 95 LEU A O 1
ATOM 753 N N . HIS A 1 96 ? -3.687 6.619 14.536 1.00 90.06 96 HIS A N 1
ATOM 754 C CA . HIS A 1 96 ? -2.480 6.748 15.352 1.00 90.06 96 HIS A CA 1
ATOM 755 C C . HIS A 1 96 ? -1.211 6.777 14.489 1.00 90.06 96 HIS A C 1
ATOM 757 O O . HIS A 1 96 ? -0.378 7.675 14.628 1.00 90.06 96 HIS A O 1
ATOM 763 N N . TYR A 1 97 ? -1.071 5.828 13.559 1.00 84.31 97 TYR A N 1
ATOM 764 C CA . TYR A 1 97 ? 0.095 5.790 12.681 1.00 84.31 97 TYR A CA 1
ATOM 765 C C . TYR A 1 97 ? 0.094 6.936 11.664 1.00 84.31 97 TYR A C 1
ATOM 767 O O . TYR A 1 97 ? 1.137 7.559 11.474 1.00 84.31 97 TYR A O 1
ATOM 775 N N . ALA A 1 98 ? -1.052 7.283 11.073 1.00 79.94 98 ALA A N 1
ATOM 776 C CA . ALA A 1 98 ? -1.151 8.390 10.123 1.00 79.94 98 ALA A CA 1
ATOM 777 C C . ALA A 1 98 ? -0.815 9.752 10.757 1.00 79.94 98 ALA A C 1
ATOM 779 O O . ALA A 1 98 ? -0.115 10.553 10.141 1.00 79.94 98 ALA A O 1
ATOM 780 N N . THR A 1 99 ? -1.257 10.018 11.990 1.00 78.62 99 THR A N 1
ATOM 781 C CA . THR A 1 99 ? -0.963 11.276 12.694 1.00 78.62 99 THR A CA 1
ATOM 782 C C . THR A 1 99 ? 0.450 11.310 13.258 1.00 78.62 99 THR A C 1
ATOM 784 O O . THR A 1 99 ? 1.073 12.365 13.240 1.00 78.62 99 THR A O 1
ATOM 787 N N . SER A 1 100 ? 1.008 10.168 13.681 1.00 60.88 100 SER A N 1
ATOM 788 C CA . SER A 1 100 ? 2.401 10.103 14.156 1.00 60.88 100 SER A CA 1
ATOM 789 C C . SER A 1 100 ? 3.434 10.501 13.088 1.00 60.88 100 SER A C 1
ATOM 791 O O . SER A 1 100 ? 4.547 10.903 13.419 1.00 60.88 100 SER A O 1
ATOM 793 N N . VAL A 1 101 ? 3.063 10.429 11.804 1.00 56.00 101 VAL A N 1
ATOM 794 C CA . VAL A 1 101 ? 3.878 10.913 10.680 1.00 56.00 101 VAL A CA 1
ATOM 795 C C . VAL A 1 101 ? 3.827 12.444 10.548 1.00 56.00 101 VAL A C 1
ATOM 797 O O . VAL A 1 101 ? 4.807 13.040 10.108 1.00 56.00 101 VAL A O 1
ATOM 800 N N . TYR A 1 102 ? 2.736 13.105 10.957 1.00 49.69 102 TYR A N 1
ATOM 801 C CA . TYR A 1 102 ? 2.616 14.571 10.896 1.00 49.69 102 TYR A CA 1
ATOM 802 C C . TYR A 1 102 ? 3.452 15.288 11.966 1.00 49.69 102 TYR A C 1
ATOM 804 O O . TYR A 1 102 ? 3.982 16.362 11.691 1.00 49.69 102 TYR A O 1
ATOM 812 N N . ASP A 1 103 ? 3.653 14.672 13.133 1.00 47.91 103 ASP A N 1
ATOM 813 C CA . ASP A 1 103 ? 4.447 15.255 14.229 1.00 47.91 103 ASP A CA 1
ATOM 814 C C . ASP A 1 103 ? 5.969 15.246 13.971 1.00 47.91 103 ASP A C 1
ATOM 816 O O . ASP A 1 103 ? 6.729 15.824 14.742 1.00 47.91 103 ASP A O 1
ATOM 820 N N . GLN A 1 104 ? 6.448 14.627 12.883 1.00 45.03 104 GLN A N 1
ATOM 821 C CA . GLN A 1 104 ? 7.866 14.675 12.483 1.00 45.03 104 GLN A CA 1
ATOM 822 C C . GLN A 1 104 ? 8.215 15.861 11.560 1.00 45.03 104 GLN A C 1
ATOM 824 O O . GLN A 1 104 ? 9.366 15.982 11.138 1.00 45.03 104 GLN A O 1
ATOM 829 N N . PHE A 1 105 ? 7.250 16.734 11.242 1.00 43.69 105 PHE A N 1
ATOM 830 C CA . PHE A 1 105 ? 7.433 17.891 10.349 1.00 43.69 105 PHE A CA 1
ATOM 831 C C . PHE A 1 105 ? 7.117 19.256 10.996 1.00 43.69 105 PHE A C 1
ATOM 833 O O . PHE A 1 105 ? 7.024 20.262 10.287 1.00 43.69 105 PHE A O 1
ATOM 840 N N . THR A 1 106 ? 7.008 19.310 12.326 1.00 36.44 106 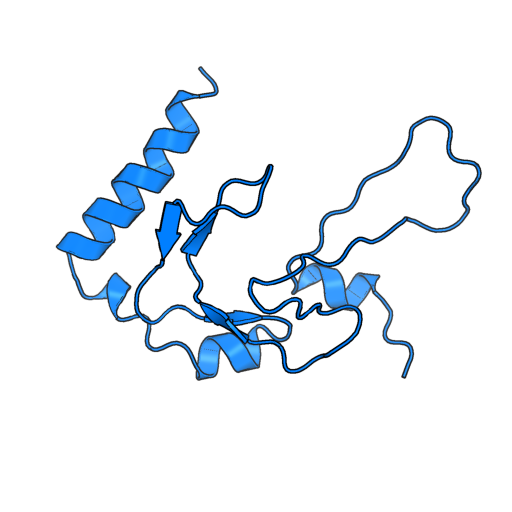THR A N 1
ATOM 841 C CA . THR A 1 106 ? 6.990 20.539 13.151 1.00 36.44 106 THR A CA 1
ATOM 842 C C . THR A 1 106 ? 8.134 20.528 14.145 1.00 36.44 106 THR A C 1
ATOM 844 O O . THR A 1 106 ? 8.746 21.601 14.337 1.00 36.44 106 THR A O 1
#

Secondary structure (DSSP, 8-state):
----HHHHHHTSSEEE---TT---SS--EEEPBPTTS-BTTT-S--EEEEEEEETTTTEEEEEEEEEEEES-HHHHHHH---GGGG-HHHHHHHHHHHHHHHTT--

pLDDT: mean 73.7, std 16.49, range [31.59, 96.19]

Sequence (106 aa):
MNGDAFVSSYFLNWYWWRELNSTFTTIPISPIIMKDGCSCGTQSDCIDSGGIYYSLNNHEIFAMPGLHIGCSVVETLLYSTFECLYNQTCIDLLLHYATSVYDQFT

Radius of gyration: 16.16 Å; chains: 1; bounding box: 39×32×42 Å

Organism: NCBI:txid433720

Foldseek 3Di:
DDDDVVVLVVQAQKDWDDDPPDPDPDTDIDFDQDPVRDGLVPDQPDKDFDADADPPPRHGPDGQPQQIHGSDPVVRVVSGPNVLVVDPVSVVVRVVVVVVVVVVPD